Protein AF-A0A228QJK1-F1 (afdb_monomer_lite)

Foldseek 3Di:
DDDDDDDDDDDPDDPDDPPPPDPDFDFAACDDPDPPHQVNQLVVCCVPLVDDNQWTWRGHCVPQWTWIAGNVQQAIATDGVVCSVCVVVVNGDGPGNHPVSVVCVVVVVVD

Structure (mmCIF, N/CA/C/O backbone):
data_AF-A0A228QJK1-F1
#
_entry.id   AF-A0A228QJK1-F1
#
loop_
_atom_site.group_PDB
_atom_site.id
_atom_site.type_symbol
_atom_site.label_atom_id
_atom_site.label_alt_id
_atom_site.label_comp_id
_atom_site.label_asym_id
_atom_site.label_entity_id
_atom_site.label_seq_id
_atom_site.pdbx_PDB_ins_code
_atom_site.Cartn_x
_atom_site.Cartn_y
_atom_site.Cartn_z
_atom_site.occupancy
_atom_site.B_iso_or_equiv
_atom_site.auth_seq_id
_atom_site.auth_comp_id
_atom_site.auth_asym_id
_atom_site.auth_atom_id
_atom_site.pdbx_PDB_model_num
ATOM 1 N N . MET A 1 1 ? 42.372 27.561 -16.395 1.00 36.09 1 MET A N 1
ATOM 2 C CA . MET A 1 1 ? 41.269 28.404 -16.901 1.00 36.09 1 MET A CA 1
ATOM 3 C C . MET A 1 1 ? 40.402 27.526 -17.794 1.00 36.09 1 MET A C 1
ATOM 5 O O . MET A 1 1 ? 40.955 26.853 -18.651 1.00 36.09 1 MET A O 1
ATOM 9 N N . LEU A 1 2 ? 39.108 27.435 -17.478 1.00 36.97 2 LEU A N 1
ATOM 10 C CA . LEU A 1 2 ? 38.099 26.541 -18.067 1.00 36.97 2 LEU A CA 1
ATOM 11 C C . LEU A 1 2 ? 37.730 26.920 -19.512 1.00 36.97 2 LEU A C 1
ATOM 13 O O . LEU A 1 2 ? 37.529 28.100 -19.770 1.00 36.97 2 LEU A O 1
ATOM 17 N N . GLN A 1 3 ? 37.473 25.921 -20.365 1.00 31.42 3 GLN A N 1
ATOM 18 C CA . GLN A 1 3 ? 36.351 25.931 -21.320 1.00 31.42 3 GLN A CA 1
ATOM 19 C C . GLN A 1 3 ? 36.079 24.484 -21.789 1.00 31.42 3 GLN A C 1
ATOM 21 O O . GLN A 1 3 ? 36.925 23.880 -22.442 1.00 31.42 3 GLN A O 1
ATOM 26 N N . ILE A 1 4 ? 34.923 23.912 -21.436 1.00 37.53 4 ILE A N 1
ATOM 27 C CA . ILE A 1 4 ? 34.412 22.647 -21.995 1.00 37.53 4 ILE A CA 1
ATOM 28 C C . ILE A 1 4 ? 33.256 23.023 -22.922 1.00 37.53 4 ILE A C 1
ATOM 30 O O . ILE A 1 4 ? 32.325 23.692 -22.474 1.00 37.53 4 ILE A O 1
ATOM 34 N N . LEU A 1 5 ? 33.300 22.592 -24.185 1.00 40.22 5 LEU A N 1
ATOM 35 C CA . LEU A 1 5 ? 32.142 22.620 -25.075 1.00 40.22 5 LEU A CA 1
ATOM 36 C C . LEU A 1 5 ? 31.978 21.263 -25.779 1.00 40.22 5 LEU A C 1
ATOM 38 O O . LEU A 1 5 ? 32.832 20.855 -26.557 1.00 40.22 5 LEU A O 1
ATOM 42 N N . ILE A 1 6 ? 30.822 20.660 -25.482 1.00 45.38 6 ILE A N 1
ATOM 43 C CA . ILE A 1 6 ? 30.005 19.712 -26.257 1.00 45.38 6 ILE A CA 1
ATOM 44 C C . ILE A 1 6 ? 30.611 18.324 -26.510 1.00 45.38 6 ILE A C 1
ATOM 46 O O . ILE A 1 6 ? 31.443 18.129 -27.390 1.00 45.38 6 ILE A O 1
ATOM 50 N N . LEU A 1 7 ? 30.098 17.343 -25.756 1.00 38.81 7 LEU A N 1
ATOM 51 C CA . LEU A 1 7 ? 30.279 15.922 -26.028 1.00 38.81 7 LEU A CA 1
ATOM 52 C C . LEU A 1 7 ? 29.171 15.388 -26.936 1.00 38.81 7 LEU A C 1
ATOM 54 O O . LEU A 1 7 ? 27.988 15.692 -26.782 1.00 38.81 7 LEU A O 1
ATOM 58 N N . ASP A 1 8 ? 29.669 14.593 -27.868 1.00 38.66 8 ASP A N 1
ATOM 59 C CA . ASP A 1 8 ? 29.052 13.873 -28.962 1.00 38.66 8 ASP A CA 1
ATOM 60 C C . ASP A 1 8 ? 27.939 12.907 -28.522 1.00 38.66 8 ASP A C 1
ATOM 62 O O . ASP A 1 8 ? 27.919 12.358 -27.417 1.00 38.66 8 ASP A O 1
ATOM 66 N N . SER A 1 9 ? 27.008 12.699 -29.444 1.00 46.16 9 SER A N 1
ATOM 67 C CA . SER A 1 9 ? 25.805 11.891 -29.304 1.00 46.16 9 SER A CA 1
ATOM 68 C C . SER A 1 9 ? 26.176 10.417 -29.426 1.00 46.16 9 SER A C 1
ATOM 70 O O . SER A 1 9 ? 26.114 9.843 -30.508 1.00 46.16 9 SER A O 1
ATOM 72 N N . SER A 1 10 ? 26.612 9.788 -28.335 1.00 43.16 10 SER A N 1
ATOM 73 C CA . SER A 1 10 ? 26.875 8.341 -28.287 1.00 43.16 10 SER A CA 1
ATOM 74 C C . SER A 1 10 ? 26.881 7.824 -26.847 1.00 43.16 10 SER A C 1
ATOM 76 O O . SER A 1 10 ? 27.940 7.566 -26.282 1.00 43.16 10 SER A O 1
ATOM 78 N N . ILE A 1 11 ? 25.705 7.633 -26.240 1.00 43.47 11 ILE A N 1
ATOM 79 C CA . ILE A 1 11 ? 25.597 6.824 -25.016 1.00 43.47 11 ILE A CA 1
ATOM 80 C C . ILE A 1 11 ? 24.866 5.534 -25.365 1.00 43.47 11 ILE A C 1
ATOM 82 O O . ILE A 1 11 ? 23.647 5.488 -25.514 1.00 43.47 11 ILE A O 1
ATOM 86 N N . SER A 1 12 ? 25.654 4.477 -25.523 1.00 36.53 12 SER A N 1
ATOM 87 C CA . SER A 1 12 ? 25.170 3.107 -25.545 1.00 36.53 12 SER A CA 1
ATOM 88 C C . SER A 1 12 ? 24.884 2.645 -24.109 1.00 36.53 12 SER A C 1
ATOM 90 O O . SER A 1 12 ? 25.750 2.690 -23.245 1.00 36.53 12 SER A O 1
ATOM 92 N N . SER A 1 13 ? 23.646 2.195 -23.882 1.00 44.16 13 SER A N 1
ATOM 93 C CA . SER A 1 13 ? 23.245 1.139 -22.939 1.00 44.16 13 SER A CA 1
ATOM 94 C C . SER A 1 13 ? 23.859 1.152 -21.523 1.00 44.16 13 SER A C 1
ATOM 96 O O . SER A 1 13 ? 24.784 0.391 -21.233 1.00 44.16 13 SER A O 1
ATOM 98 N N . ILE A 1 14 ? 23.193 1.839 -20.589 1.00 41.16 14 ILE A N 1
ATOM 99 C CA . ILE A 1 14 ? 23.103 1.388 -19.191 1.00 41.16 14 ILE A CA 1
ATOM 100 C C . ILE A 1 14 ? 21.638 1.012 -18.938 1.00 41.16 14 ILE A C 1
ATOM 102 O O . ILE A 1 14 ? 20.734 1.833 -19.072 1.00 41.16 14 ILE A O 1
ATOM 106 N N . ARG A 1 15 ? 21.411 -0.276 -18.668 1.00 38.03 15 ARG A N 1
ATOM 107 C CA . ARG A 1 15 ? 20.111 -0.878 -18.356 1.00 38.03 15 ARG A CA 1
ATOM 108 C C . ARG A 1 15 ? 19.583 -0.348 -17.016 1.00 38.03 15 ARG A C 1
ATOM 110 O O . ARG A 1 15 ? 20.321 -0.368 -16.041 1.00 38.03 15 ARG A O 1
ATOM 117 N N . GLY A 1 16 ? 18.297 0.016 -16.990 1.00 39.56 16 GLY A N 1
ATOM 118 C CA . GLY A 1 16 ? 17.453 0.037 -15.788 1.00 39.56 16 GLY A CA 1
ATOM 119 C C . GLY A 1 16 ? 17.598 1.248 -14.868 1.00 39.56 16 GLY A C 1
ATOM 120 O O . GLY A 1 16 ? 17.863 1.076 -13.688 1.00 39.56 16 GLY A O 1
ATOM 121 N N . GLY A 1 17 ? 17.420 2.461 -15.389 1.00 39.28 17 GLY A N 1
ATOM 122 C CA . GLY A 1 17 ? 17.259 3.660 -14.566 1.00 39.28 17 GLY A CA 1
ATOM 123 C C . GLY A 1 17 ? 15.878 4.261 -14.775 1.00 39.28 17 GLY A C 1
ATOM 124 O O . GLY A 1 17 ? 15.758 5.249 -15.494 1.00 39.28 17 GLY A O 1
ATOM 125 N N . PHE A 1 18 ? 14.839 3.669 -14.187 1.00 43.16 18 PHE A N 1
ATOM 126 C CA . PHE A 1 18 ? 13.599 4.411 -13.975 1.00 43.16 18 PHE A CA 1
ATOM 127 C C . PHE A 1 18 ? 13.839 5.303 -12.757 1.00 43.16 18 PHE A C 1
ATOM 129 O O . PHE A 1 18 ? 13.726 4.878 -11.616 1.00 43.16 18 PHE A O 1
ATOM 136 N N . ILE A 1 19 ? 14.305 6.527 -13.006 1.00 47.25 19 ILE A N 1
ATOM 137 C CA . ILE A 1 19 ? 14.132 7.604 -12.035 1.00 47.25 19 ILE A CA 1
ATOM 138 C C . ILE A 1 19 ? 12.724 8.119 -12.288 1.00 47.25 19 ILE A C 1
ATOM 140 O O . ILE A 1 19 ? 12.494 8.745 -13.326 1.00 47.25 19 ILE A O 1
ATOM 144 N N . SER A 1 20 ? 11.797 7.847 -11.371 1.00 42.41 20 SER A N 1
ATOM 145 C CA . SER A 1 20 ? 10.473 8.459 -11.415 1.00 42.41 20 SER A CA 1
ATOM 146 C C . SER A 1 20 ? 10.605 9.971 -11.532 1.00 42.41 20 SER A C 1
ATOM 148 O O . SER A 1 20 ? 11.188 10.604 -10.647 1.00 42.41 20 SER A O 1
ATOM 150 N N . PRO A 1 21 ? 10.049 10.603 -12.575 1.00 47.09 21 PRO A N 1
ATOM 151 C CA . PRO A 1 21 ? 9.978 12.055 -12.634 1.00 47.09 21 PRO A CA 1
ATOM 152 C C . PRO A 1 21 ? 8.912 12.620 -11.677 1.00 47.09 2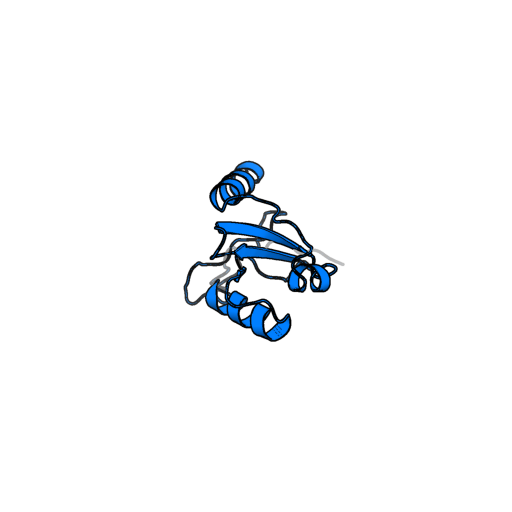1 PRO A C 1
ATOM 154 O O . PRO A 1 21 ? 8.732 13.837 -11.628 1.00 47.09 21 PRO A O 1
ATOM 157 N N . ARG A 1 22 ? 8.162 11.773 -10.953 1.00 55.78 22 ARG A N 1
ATOM 158 C CA . ARG A 1 22 ? 7.023 12.184 -10.123 1.00 55.78 22 ARG A CA 1
ATOM 159 C C . ARG A 1 22 ? 7.418 12.294 -8.651 1.00 55.78 22 ARG A C 1
ATOM 161 O O . ARG A 1 22 ? 8.129 11.456 -8.116 1.00 55.78 22 ARG A O 1
ATOM 168 N N . LEU A 1 23 ? 6.855 13.296 -7.971 1.00 63.34 23 LEU A N 1
ATOM 169 C CA . LEU A 1 23 ? 6.907 13.459 -6.505 1.00 63.34 23 LEU A CA 1
ATOM 170 C C . LEU A 1 23 ? 6.109 12.380 -5.741 1.00 63.34 23 LEU A C 1
ATOM 172 O O . LEU A 1 23 ? 6.012 12.440 -4.519 1.00 63.34 23 LEU A O 1
ATOM 176 N N . VAL A 1 24 ? 5.509 11.426 -6.454 1.00 69.00 24 VAL A N 1
ATOM 177 C CA . VAL A 1 24 ? 4.763 10.298 -5.896 1.00 69.00 24 VAL A CA 1
ATOM 178 C C . VAL A 1 24 ? 5.600 9.039 -6.106 1.00 69.00 24 VAL A C 1
ATOM 180 O O . VAL A 1 24 ? 6.148 8.845 -7.193 1.00 69.00 24 VAL A O 1
ATOM 183 N N . ALA A 1 25 ? 5.704 8.206 -5.069 1.00 77.56 25 ALA A N 1
ATOM 184 C CA . ALA A 1 25 ? 6.431 6.941 -5.123 1.00 77.56 25 ALA A CA 1
ATOM 185 C C . ALA A 1 25 ? 5.914 6.058 -6.269 1.00 77.56 25 ALA A C 1
ATOM 187 O O . ALA A 1 25 ? 4.703 5.910 -6.428 1.00 77.56 25 ALA A O 1
ATOM 188 N N . GLU A 1 26 ? 6.823 5.478 -7.056 1.00 87.69 26 GLU A N 1
ATOM 189 C CA . GLU A 1 26 ? 6.451 4.606 -8.171 1.00 87.69 26 GLU A CA 1
ATOM 190 C C . GLU A 1 26 ? 5.849 3.288 -7.693 1.00 87.69 26 GLU A C 1
ATOM 192 O O . GLU A 1 26 ? 6.330 2.669 -6.740 1.00 87.69 26 GLU A O 1
ATOM 197 N N . LEU A 1 27 ? 4.806 2.852 -8.403 1.00 92.81 27 LEU A N 1
ATOM 198 C CA . LEU A 1 27 ? 4.291 1.496 -8.278 1.00 92.81 27 LEU A CA 1
ATOM 199 C C . LEU A 1 27 ? 5.337 0.499 -8.770 1.00 92.81 27 LEU A C 1
ATOM 201 O O . LEU A 1 27 ? 5.913 0.678 -9.842 1.00 92.81 27 LEU A O 1
ATOM 205 N N . LEU A 1 28 ? 5.531 -0.566 -8.000 1.00 94.12 28 LEU A N 1
ATOM 206 C CA . LEU A 1 28 ? 6.383 -1.680 -8.388 1.00 94.12 28 LEU A CA 1
ATOM 207 C C . LEU A 1 28 ? 5.736 -2.501 -9.506 1.00 94.12 28 LEU A C 1
ATOM 209 O O . LEU A 1 28 ? 4.508 -2.584 -9.617 1.00 94.12 28 LEU A O 1
ATOM 213 N N . ASP A 1 29 ? 6.581 -3.179 -10.281 1.00 95.00 29 ASP A N 1
ATOM 214 C CA . ASP A 1 29 ? 6.136 -4.228 -11.194 1.00 95.00 29 ASP A CA 1
ATOM 215 C C . ASP A 1 29 ? 5.357 -5.299 -10.411 1.00 95.00 29 ASP A C 1
ATOM 217 O O . ASP A 1 29 ? 5.776 -5.718 -9.328 1.00 95.00 29 ASP A O 1
ATOM 221 N N . ILE A 1 30 ? 4.230 -5.770 -10.963 1.00 94.56 30 ILE A N 1
ATOM 222 C CA . ILE A 1 30 ? 3.421 -6.823 -10.323 1.00 94.56 30 ILE A CA 1
ATOM 223 C C . ILE A 1 30 ? 4.263 -8.085 -10.114 1.00 94.56 30 ILE A C 1
ATOM 225 O O . ILE A 1 30 ? 4.267 -8.647 -9.026 1.00 94.56 30 ILE A O 1
ATOM 229 N N . GLU A 1 31 ? 4.984 -8.502 -11.152 1.00 93.38 31 GLU A N 1
ATOM 230 C CA . GLU A 1 31 ? 5.985 -9.568 -11.152 1.00 93.38 31 GLU A CA 1
ATOM 231 C C . GLU A 1 31 ? 7.004 -9.264 -12.258 1.00 93.38 31 GLU A C 1
ATOM 233 O O . GLU A 1 31 ? 6.679 -8.584 -13.236 1.00 93.38 31 GLU A O 1
ATOM 238 N N . GLY A 1 32 ? 8.223 -9.793 -12.154 1.00 90.00 32 GLY A N 1
ATOM 239 C CA . GLY A 1 32 ? 9.220 -9.628 -13.206 1.00 90.00 32 GLY A CA 1
ATOM 240 C C . GLY A 1 32 ? 10.648 -9.873 -12.743 1.00 90.00 32 GLY A C 1
ATOM 241 O O . GLY A 1 32 ? 10.895 -10.312 -11.628 1.00 90.00 32 GLY A O 1
ATOM 242 N N . ALA A 1 33 ? 11.595 -9.596 -13.642 1.00 86.44 33 ALA A N 1
ATOM 243 C CA . ALA A 1 33 ? 13.029 -9.651 -13.348 1.00 86.44 33 ALA A CA 1
ATOM 244 C C . ALA A 1 33 ? 13.571 -8.339 -12.747 1.00 86.44 33 ALA A C 1
ATOM 246 O O . ALA A 1 33 ? 14.720 -8.303 -12.306 1.00 86.44 33 ALA A O 1
ATOM 247 N N . SER A 1 34 ? 12.780 -7.260 -12.776 1.00 84.62 34 SER A N 1
ATOM 248 C CA . SER A 1 34 ? 13.081 -6.009 -12.079 1.00 84.62 34 SER A CA 1
ATOM 249 C C . SER A 1 34 ? 12.964 -6.245 -10.578 1.00 84.62 34 SER A C 1
ATOM 251 O O . SER A 1 34 ? 11.947 -6.762 -10.131 1.00 84.62 34 SER A O 1
ATOM 253 N N . ILE A 1 35 ? 13.982 -5.860 -9.809 1.00 84.69 35 ILE A N 1
ATOM 254 C CA . ILE A 1 35 ? 13.969 -5.990 -8.350 1.00 84.69 35 ILE A CA 1
ATOM 255 C C . ILE A 1 35 ? 14.073 -4.583 -7.737 1.00 84.69 35 ILE A C 1
ATOM 257 O O . ILE A 1 35 ? 15.009 -3.860 -8.091 1.00 84.69 35 ILE A O 1
ATOM 261 N N . PRO A 1 36 ? 13.168 -4.208 -6.815 1.00 92.31 36 PRO A N 1
ATOM 262 C CA . PRO A 1 36 ? 12.084 -5.048 -6.302 1.00 92.31 36 PRO A CA 1
ATOM 263 C C . PRO A 1 36 ? 10.829 -5.036 -7.198 1.00 92.31 36 PRO A C 1
ATOM 265 O O . PRO A 1 36 ? 10.351 -3.972 -7.582 1.00 92.31 36 PRO A O 1
ATOM 268 N N . ALA A 1 37 ? 10.244 -6.206 -7.468 1.00 95.75 37 ALA A N 1
ATOM 269 C CA . ALA A 1 37 ? 8.829 -6.327 -7.825 1.00 95.75 37 ALA A CA 1
ATOM 270 C C . ALA A 1 37 ? 7.977 -6.450 -6.543 1.00 95.75 37 ALA A C 1
ATOM 272 O O . ALA A 1 37 ? 8.512 -6.569 -5.434 1.00 95.75 37 ALA A O 1
ATOM 273 N N . ILE A 1 38 ? 6.643 -6.448 -6.666 1.00 96.44 38 ILE A N 1
ATOM 274 C CA . ILE A 1 38 ? 5.730 -6.589 -5.513 1.00 96.44 38 ILE A CA 1
ATOM 275 C C . ILE A 1 38 ? 6.095 -7.790 -4.614 1.00 96.44 38 ILE A C 1
ATOM 277 O O . ILE A 1 38 ? 6.116 -7.600 -3.392 1.00 96.44 38 ILE A O 1
ATOM 281 N N . PRO A 1 39 ? 6.393 -9.005 -5.127 1.00 96.62 39 PRO A N 1
ATOM 282 C CA . PRO A 1 39 ? 6.761 -10.139 -4.280 1.00 96.62 39 PRO A CA 1
ATOM 283 C C . PRO A 1 39 ? 8.045 -9.895 -3.484 1.00 96.62 39 PRO A C 1
ATOM 285 O O . PRO A 1 39 ? 8.051 -10.137 -2.276 1.00 96.62 39 PRO A O 1
ATOM 288 N N . ASP A 1 40 ? 9.082 -9.353 -4.132 1.00 96.38 40 ASP A N 1
ATOM 289 C CA . ASP A 1 40 ? 10.379 -9.081 -3.505 1.00 96.38 40 ASP A CA 1
ATOM 290 C C . ASP A 1 40 ? 10.231 -8.055 -2.381 1.00 96.38 40 ASP A C 1
ATOM 292 O O . ASP A 1 40 ? 10.668 -8.285 -1.252 1.00 96.38 40 ASP A O 1
ATOM 296 N N . GLN A 1 41 ? 9.548 -6.939 -2.662 1.00 95.94 41 GLN A N 1
ATOM 297 C CA . GLN A 1 41 ? 9.333 -5.907 -1.653 1.00 95.94 41 GLN A CA 1
ATOM 298 C C . GLN A 1 41 ? 8.440 -6.418 -0.525 1.00 95.94 41 GLN A C 1
ATOM 300 O O . GLN A 1 41 ? 8.703 -6.128 0.639 1.00 95.94 41 GLN A O 1
ATOM 305 N N . THR A 1 42 ? 7.397 -7.194 -0.836 1.00 96.94 42 THR A N 1
ATOM 306 C CA . THR A 1 42 ? 6.490 -7.760 0.173 1.00 96.94 42 THR A CA 1
ATOM 307 C C . THR A 1 42 ? 7.231 -8.696 1.130 1.00 96.94 42 THR A C 1
ATOM 309 O O . THR A 1 42 ? 6.995 -8.658 2.339 1.00 96.94 42 THR A O 1
ATOM 312 N N . GLU A 1 43 ? 8.135 -9.525 0.611 1.00 96.94 43 GLU A N 1
ATOM 313 C CA . GLU A 1 43 ? 9.012 -10.368 1.422 1.00 96.94 43 GLU A CA 1
ATOM 314 C C . GLU A 1 43 ? 9.973 -9.530 2.269 1.00 96.94 43 GLU A C 1
ATOM 316 O O . GLU A 1 43 ? 10.022 -9.700 3.489 1.00 96.94 43 GLU A O 1
ATOM 321 N N . TYR A 1 44 ? 10.646 -8.556 1.658 1.00 95.50 44 TYR A N 1
ATOM 322 C CA . TYR A 1 44 ? 11.562 -7.661 2.357 1.00 95.50 44 TYR A CA 1
ATOM 323 C C . TYR A 1 44 ? 10.890 -6.911 3.517 1.00 95.50 44 TYR A C 1
ATOM 325 O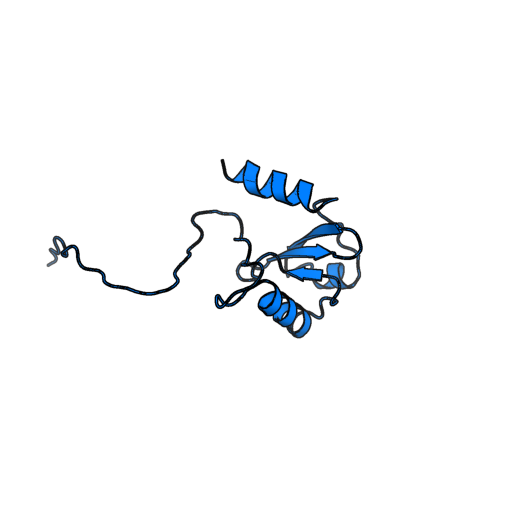 O . TYR A 1 44 ? 11.408 -6.919 4.634 1.00 95.50 44 TYR A O 1
ATOM 333 N N . VAL A 1 45 ? 9.723 -6.291 3.305 1.00 94.00 45 VAL A N 1
ATOM 334 C CA . VAL A 1 45 ? 9.043 -5.518 4.360 1.00 94.00 45 VAL A CA 1
ATOM 335 C C . VAL A 1 45 ? 8.456 -6.4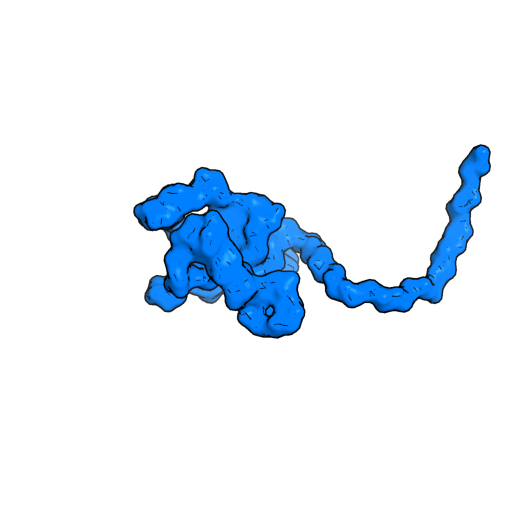15 5.446 1.00 94.00 45 VAL A C 1
ATOM 337 O O . VAL A 1 45 ? 8.407 -6.021 6.612 1.00 94.00 45 VAL A O 1
ATOM 340 N N . ARG A 1 46 ? 8.042 -7.638 5.107 1.00 95.25 46 ARG A N 1
ATOM 341 C CA . ARG A 1 46 ? 7.638 -8.633 6.104 1.00 95.25 46 ARG A CA 1
ATOM 342 C C . ARG A 1 46 ? 8.809 -8.968 7.019 1.00 95.25 46 ARG A C 1
ATOM 344 O O . ARG A 1 46 ? 8.657 -8.904 8.237 1.00 95.25 46 ARG A O 1
ATOM 351 N N . ASP A 1 47 ? 9.962 -9.278 6.445 1.00 95.94 47 ASP A N 1
ATOM 352 C CA . ASP A 1 47 ? 11.119 -9.748 7.203 1.00 95.94 47 ASP A CA 1
ATOM 353 C C . ASP A 1 47 ? 11.788 -8.602 7.981 1.00 95.94 47 ASP A C 1
ATOM 355 O O . ASP A 1 47 ? 12.182 -8.770 9.136 1.00 95.94 47 ASP A O 1
ATOM 359 N N . ARG A 1 48 ? 11.858 -7.405 7.388 1.00 93.44 48 ARG A N 1
ATOM 360 C CA . ARG A 1 48 ? 12.464 -6.216 8.001 1.00 93.44 48 ARG A CA 1
ATOM 361 C C . ARG A 1 48 ? 11.580 -5.549 9.050 1.00 93.44 48 ARG A C 1
ATOM 363 O 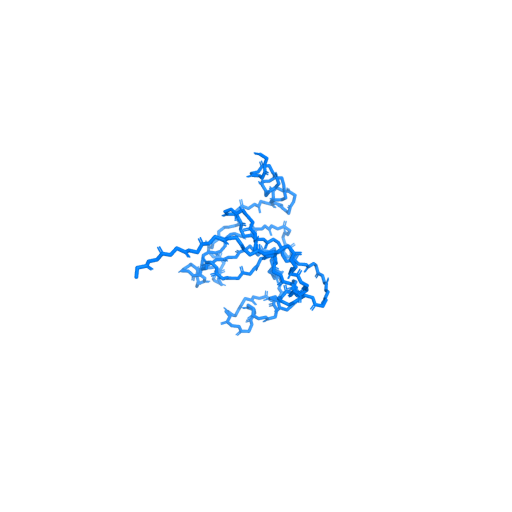O . ARG A 1 48 ? 12.092 -5.093 10.071 1.00 93.44 48 ARG A O 1
ATOM 370 N N . TYR A 1 49 ? 10.278 -5.441 8.785 1.00 92.75 49 TYR A N 1
ATOM 371 C CA . TYR A 1 49 ? 9.355 -4.631 9.585 1.00 92.75 49 TYR A CA 1
ATOM 372 C C . TYR A 1 49 ? 8.304 -5.456 10.336 1.00 92.75 49 TYR A C 1
ATOM 374 O O . TYR A 1 49 ? 7.533 -4.896 11.111 1.00 92.75 49 TYR A O 1
ATOM 382 N N . GLY A 1 50 ? 8.244 -6.776 10.138 1.00 93.56 50 GLY A N 1
ATOM 383 C CA . GLY A 1 50 ? 7.240 -7.634 10.774 1.00 93.56 50 GLY A CA 1
ATOM 384 C C . GLY A 1 50 ? 5.822 -7.419 10.235 1.00 93.56 50 GLY A C 1
ATOM 385 O O . GLY A 1 50 ? 4.841 -7.728 10.918 1.00 93.56 50 GLY A O 1
ATOM 386 N N . ILE A 1 51 ? 5.692 -6.864 9.027 1.00 94.19 51 ILE A N 1
ATOM 387 C CA . ILE A 1 51 ? 4.397 -6.649 8.376 1.00 94.19 51 ILE A CA 1
ATOM 388 C C . ILE A 1 51 ? 3.772 -8.006 8.025 1.00 94.19 51 ILE A C 1
ATOM 390 O O . ILE A 1 51 ? 4.416 -8.891 7.470 1.00 94.19 51 ILE A O 1
ATOM 394 N N . GLN A 1 52 ? 2.494 -8.189 8.362 1.00 93.12 52 GLN A N 1
ATOM 395 C CA . GLN A 1 52 ? 1.796 -9.466 8.179 1.00 93.12 52 GLN A CA 1
ATOM 396 C C . GLN A 1 52 ? 1.611 -9.815 6.693 1.00 93.12 52 GLN A C 1
ATOM 398 O O . GLN A 1 52 ? 1.288 -8.951 5.884 1.00 93.12 52 GLN A O 1
ATOM 403 N N . GLY A 1 53 ? 1.665 -11.106 6.344 1.00 91.81 53 GLY A N 1
ATOM 404 C CA . GLY A 1 53 ? 1.554 -11.587 4.954 1.00 91.81 53 GLY A CA 1
ATOM 405 C C . GLY A 1 53 ? 0.212 -11.339 4.242 1.00 91.81 53 GLY A C 1
ATOM 406 O O . GLY A 1 53 ? 0.043 -11.738 3.088 1.00 91.81 53 GLY A O 1
ATOM 407 N N . LYS A 1 54 ? -0.759 -10.695 4.905 1.00 95.56 54 LYS A N 1
ATOM 408 C CA . LYS A 1 54 ? -1.986 -10.197 4.265 1.00 95.56 54 LYS A CA 1
ATOM 409 C C . LYS A 1 54 ? -1.777 -8.888 3.499 1.00 95.56 54 LYS A C 1
ATOM 411 O O . LYS A 1 54 ? -2.596 -8.574 2.641 1.00 95.56 54 LYS A O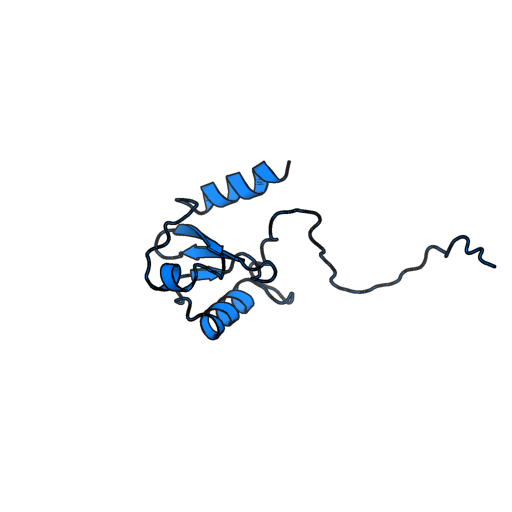 1
ATOM 416 N N . TYR A 1 55 ? -0.687 -8.175 3.773 1.00 97.38 55 TYR A N 1
ATOM 417 C CA . TYR A 1 55 ? -0.328 -6.945 3.082 1.00 97.38 55 TYR A CA 1
ATOM 418 C C . TYR A 1 55 ? 0.560 -7.231 1.865 1.00 97.38 55 TYR A C 1
ATOM 420 O O . TYR A 1 55 ? 1.382 -8.146 1.906 1.00 97.38 55 TYR A O 1
ATOM 428 N N . LEU A 1 56 ? 0.383 -6.458 0.794 1.00 97.75 56 LEU A N 1
ATOM 429 C CA . LEU A 1 56 ? 1.284 -6.389 -0.359 1.00 97.75 56 LEU A CA 1
ATOM 430 C C . LEU A 1 56 ? 1.905 -4.995 -0.425 1.00 97.75 56 LEU A C 1
ATOM 432 O O . LEU A 1 56 ? 1.182 -4.007 -0.285 1.00 97.75 56 LEU A O 1
ATOM 436 N N . ALA A 1 57 ? 3.212 -4.912 -0.660 1.00 96.56 57 ALA A N 1
ATOM 437 C CA . ALA A 1 57 ? 3.887 -3.640 -0.889 1.00 96.56 57 ALA A CA 1
ATOM 438 C C . ALA A 1 57 ? 3.701 -3.197 -2.343 1.00 96.56 57 ALA A C 1
ATOM 440 O O . ALA A 1 57 ? 4.140 -3.886 -3.259 1.00 96.56 57 ALA A O 1
ATOM 441 N N . LEU A 1 58 ? 3.029 -2.063 -2.544 1.00 96.62 58 LEU A N 1
ATOM 442 C CA . LEU A 1 58 ? 2.782 -1.496 -3.872 1.00 96.62 58 LEU A CA 1
ATOM 443 C C . LEU A 1 58 ? 3.924 -0.585 -4.341 1.00 96.62 58 LEU A C 1
ATOM 445 O O . LEU A 1 58 ? 4.046 -0.355 -5.537 1.00 96.62 58 LEU A O 1
ATOM 449 N N . THR A 1 59 ? 4.738 -0.069 -3.417 1.00 94.19 59 THR A N 1
ATOM 450 C CA . THR A 1 59 ? 5.884 0.824 -3.672 1.00 94.19 59 THR A CA 1
ATOM 451 C C . THR A 1 59 ? 7.100 0.377 -2.856 1.00 94.19 59 THR A C 1
ATOM 453 O O . THR A 1 59 ? 6.954 -0.393 -1.900 1.00 94.19 59 THR A O 1
ATOM 456 N N . SER A 1 60 ? 8.291 0.896 -3.179 1.00 91.69 60 SER A N 1
AT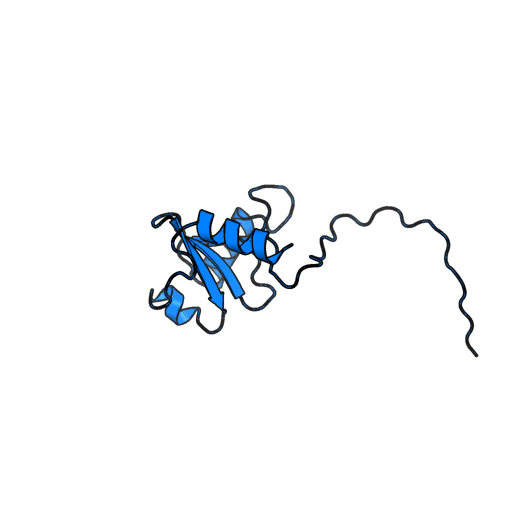OM 457 C CA . SER A 1 60 ? 9.465 0.778 -2.298 1.00 91.69 60 SER A CA 1
ATOM 458 C C . SER A 1 60 ? 9.286 1.593 -1.003 1.00 91.69 60 SER A C 1
ATOM 460 O O . SER A 1 60 ? 8.352 2.390 -0.882 1.00 91.69 60 SER A O 1
ATOM 462 N N . ASP A 1 61 ? 10.172 1.378 -0.024 1.00 86.00 61 ASP A N 1
ATOM 463 C CA . ASP A 1 61 ? 10.244 2.123 1.243 1.00 86.00 61 ASP A CA 1
ATOM 464 C C . ASP A 1 61 ? 11.312 3.239 1.235 1.00 86.00 61 ASP A C 1
ATOM 466 O O . ASP A 1 61 ? 11.565 3.870 2.264 1.00 86.00 61 ASP A O 1
ATOM 470 N N . GLU A 1 62 ? 11.938 3.505 0.081 1.00 78.06 62 GLU A N 1
ATOM 471 C CA . GLU A 1 62 ? 13.143 4.343 -0.065 1.00 78.06 62 GLU A CA 1
ATOM 472 C C . GLU A 1 62 ? 12.951 5.810 0.353 1.00 78.06 62 GLU A C 1
ATOM 474 O O . GLU A 1 62 ? 13.925 6.512 0.617 1.00 78.06 62 GLU A O 1
ATOM 479 N N . SER A 1 63 ? 11.704 6.275 0.471 1.00 71.25 63 SER A N 1
ATOM 480 C CA . SER A 1 63 ? 11.363 7.639 0.906 1.00 71.25 63 SER A CA 1
ATOM 481 C C . SER A 1 63 ? 10.848 7.721 2.347 1.00 71.25 63 SER A C 1
ATOM 483 O O . SER A 1 63 ? 10.212 8.703 2.721 1.00 71.25 63 SER A O 1
ATOM 485 N N . GLY A 1 64 ? 11.100 6.701 3.172 1.00 78.19 64 GLY A N 1
ATOM 486 C CA . GLY A 1 64 ? 10.635 6.693 4.561 1.00 78.19 64 GLY A CA 1
ATOM 487 C C . GLY A 1 64 ? 9.160 6.319 4.717 1.00 78.19 64 GLY A C 1
ATOM 488 O O . GLY A 1 64 ? 8.611 6.440 5.808 1.00 78.19 64 GLY A O 1
ATOM 489 N N . GLY A 1 65 ? 8.525 5.835 3.650 1.00 86.56 65 GLY A N 1
ATOM 490 C CA . GLY A 1 65 ? 7.150 5.366 3.659 1.00 86.56 65 GLY A CA 1
ATOM 491 C C . GLY A 1 65 ? 6.816 4.521 2.435 1.00 86.56 65 GLY A C 1
ATOM 492 O O . GLY A 1 65 ? 7.631 4.413 1.522 1.00 86.56 65 GLY A O 1
ATOM 493 N N . MET A 1 66 ? 5.643 3.887 2.441 1.00 92.31 66 MET A N 1
ATOM 494 C CA . MET A 1 66 ? 5.210 2.958 1.395 1.00 92.31 66 MET A CA 1
ATOM 495 C C . MET A 1 66 ? 3.684 2.823 1.326 1.00 92.31 66 MET A C 1
ATOM 497 O O . MET A 1 66 ? 2.991 2.958 2.341 1.00 92.31 66 MET A O 1
ATOM 501 N N . TYR A 1 67 ? 3.166 2.456 0.151 1.00 95.38 67 TYR A N 1
ATOM 502 C CA . TYR A 1 67 ? 1.775 2.029 0.013 1.00 95.38 67 TYR A CA 1
ATOM 503 C C . TYR A 1 67 ? 1.633 0.525 0.240 1.00 95.38 67 TYR A C 1
ATOM 505 O O . TYR A 1 67 ? 2.310 -0.280 -0.403 1.00 95.38 67 TYR A O 1
ATOM 513 N N . LEU A 1 68 ? 0.722 0.142 1.139 1.00 97.12 68 LEU A N 1
ATOM 514 C CA . LEU A 1 68 ? 0.409 -1.259 1.429 1.00 97.12 68 LEU A CA 1
ATOM 515 C C . LEU A 1 68 ? -1.041 -1.571 1.079 1.00 97.12 68 LEU A C 1
ATOM 517 O O . LEU A 1 68 ? -1.961 -0.955 1.616 1.00 97.12 68 LEU A O 1
ATOM 521 N N . TYR A 1 69 ? -1.252 -2.575 0.236 1.00 98.31 69 TYR A N 1
ATOM 522 C CA . TYR A 1 69 ? -2.576 -3.116 -0.050 1.00 98.31 69 TYR A CA 1
ATOM 523 C C . TYR A 1 69 ? -2.920 -4.246 0.920 1.00 98.31 69 TYR A C 1
ATOM 525 O O . TYR A 1 69 ? -2.152 -5.198 1.052 1.00 98.31 69 TYR A O 1
ATOM 533 N N . ASP A 1 70 ? -4.074 -4.178 1.583 1.00 97.75 70 ASP A N 1
ATOM 534 C CA . ASP A 1 70 ? -4.593 -5.277 2.400 1.00 97.75 70 ASP A CA 1
ATOM 535 C C . ASP A 1 70 ? -5.471 -6.202 1.554 1.00 97.75 70 ASP A C 1
ATOM 537 O O . ASP A 1 70 ? -6.577 -5.837 1.157 1.00 97.75 70 ASP A O 1
ATOM 541 N N . LYS A 1 71 ? -5.009 -7.433 1.317 1.00 95.69 71 LYS A N 1
ATOM 542 C CA . LYS A 1 71 ? -5.746 -8.425 0.520 1.00 95.69 71 LYS A CA 1
ATOM 543 C C . LYS A 1 71 ? -7.059 -8.878 1.165 1.00 95.69 71 LYS A C 1
ATOM 545 O O . LYS A 1 71 ? -7.907 -9.413 0.459 1.00 95.69 71 LYS A O 1
ATOM 550 N N . GLY A 1 72 ? -7.200 -8.748 2.486 1.00 95.62 72 GLY A N 1
ATOM 551 C CA . GLY A 1 72 ? -8.394 -9.191 3.207 1.00 95.62 72 GLY A CA 1
ATOM 552 C C . GLY A 1 72 ? -9.545 -8.200 3.077 1.00 95.62 72 GLY A C 1
ATOM 553 O O . GLY A 1 72 ? -10.661 -8.591 2.750 1.00 95.62 72 GLY A O 1
ATOM 554 N N . ASP A 1 73 ? -9.240 -6.920 3.284 1.00 95.38 73 ASP A N 1
ATOM 555 C CA . ASP A 1 73 ? -10.239 -5.847 3.337 1.00 95.38 73 ASP A CA 1
ATOM 556 C C . ASP A 1 73 ? -10.290 -5.019 2.035 1.00 95.38 73 ASP A C 1
ATOM 558 O O . ASP A 1 73 ? -11.162 -4.173 1.867 1.00 95.38 73 ASP A O 1
ATOM 562 N N . SER A 1 74 ? -9.378 -5.277 1.089 1.00 96.88 74 SER A N 1
ATOM 563 C CA . SER A 1 74 ? -9.233 -4.560 -0.190 1.00 96.88 74 SER A CA 1
ATOM 564 C C . SER A 1 74 ? -8.980 -3.049 -0.059 1.00 96.88 74 SER A C 1
ATOM 566 O O . SER A 1 74 ? -9.272 -2.285 -0.980 1.00 96.88 74 SER A O 1
ATOM 568 N N . VAL A 1 75 ? -8.406 -2.624 1.069 1.00 98.19 75 VAL A N 1
ATOM 569 C CA . VAL A 1 75 ? -8.058 -1.229 1.394 1.00 98.19 75 VAL A CA 1
ATOM 570 C C . VAL A 1 75 ? -6.581 -0.935 1.105 1.00 98.19 75 VAL A C 1
ATOM 572 O O . VAL A 1 75 ? -5.761 -1.855 1.047 1.00 98.19 75 VAL A O 1
ATOM 575 N N . VAL A 1 76 ? -6.216 0.347 0.983 1.00 98.00 76 VAL A N 1
ATOM 576 C CA . VAL A 1 76 ? -4.815 0.775 0.817 1.00 98.00 76 VAL A CA 1
ATOM 577 C C . VAL A 1 76 ? -4.389 1.714 1.942 1.00 98.00 76 VAL A C 1
ATOM 579 O O . VAL A 1 76 ? -5.070 2.687 2.283 1.00 98.00 76 VAL A O 1
ATOM 582 N N . TYR A 1 77 ? -3.228 1.417 2.513 1.00 96.50 77 TYR A N 1
ATOM 583 C CA . TYR A 1 77 ? -2.569 2.208 3.538 1.00 96.50 77 TYR A CA 1
ATOM 584 C C . TYR A 1 77 ? -1.451 3.054 2.940 1.00 96.50 77 TYR A C 1
ATOM 586 O O . TYR A 1 77 ? -0.745 2.605 2.042 1.00 96.50 77 TYR A O 1
ATOM 594 N N . ASP A 1 78 ? -1.273 4.243 3.501 1.00 93.25 78 ASP A N 1
ATOM 595 C CA . ASP A 1 78 ? -0.120 5.114 3.296 1.00 93.25 78 ASP A CA 1
ATOM 596 C C . ASP A 1 78 ? 0.678 5.137 4.596 1.00 93.25 78 ASP A C 1
ATOM 598 O O . ASP A 1 78 ? 0.222 5.691 5.599 1.00 93.25 78 ASP A O 1
ATOM 602 N N . ILE A 1 79 ? 1.790 4.407 4.617 1.00 90.69 79 ILE A N 1
ATOM 603 C CA . ILE A 1 79 ? 2.548 4.148 5.837 1.00 90.69 79 ILE A CA 1
ATOM 604 C C . ILE A 1 79 ? 3.826 4.957 5.822 1.00 90.69 79 ILE A C 1
ATOM 606 O O . ILE A 1 79 ? 4.698 4.708 5.002 1.00 90.69 79 ILE A O 1
ATOM 610 N N . ASP A 1 80 ? 3.968 5.842 6.803 1.00 88.56 80 ASP A N 1
ATOM 611 C CA . ASP A 1 80 ? 5.252 6.406 7.211 1.00 88.56 80 ASP A CA 1
ATOM 612 C C . ASP A 1 80 ? 5.947 5.424 8.177 1.00 88.56 80 ASP A C 1
ATOM 614 O O . ASP A 1 80 ? 5.324 4.882 9.100 1.00 88.56 80 ASP A O 1
ATOM 618 N N . ILE A 1 81 ? 7.246 5.184 7.989 1.00 83.62 81 ILE A N 1
ATOM 619 C CA . ILE A 1 81 ? 8.056 4.320 8.859 1.00 83.62 81 ILE A CA 1
ATOM 620 C C . ILE A 1 81 ? 7.998 4.789 10.325 1.00 83.62 81 ILE A C 1
ATOM 622 O O . ILE A 1 81 ? 8.040 3.961 11.239 1.00 83.62 81 ILE A O 1
ATOM 626 N N . LEU A 1 82 ? 7.826 6.090 10.581 1.00 85.44 82 LEU A N 1
ATOM 627 C CA . LEU A 1 82 ? 7.693 6.653 11.927 1.00 85.44 82 LEU A CA 1
ATOM 628 C C . LEU A 1 82 ? 6.449 6.143 12.675 1.00 85.44 82 LEU A C 1
ATOM 630 O O . LEU A 1 82 ? 6.472 6.058 13.905 1.00 85.44 82 LEU A O 1
ATOM 634 N N . VAL A 1 83 ? 5.382 5.760 11.963 1.00 86.31 83 VAL A N 1
ATOM 635 C CA . VAL A 1 83 ? 4.134 5.234 12.553 1.00 86.31 83 VAL A CA 1
ATOM 636 C C . VAL A 1 83 ? 3.993 3.715 12.416 1.00 86.31 83 VAL A C 1
ATOM 638 O O . VAL A 1 83 ? 2.963 3.144 12.783 1.00 86.31 83 VAL A O 1
ATOM 641 N N . LEU A 1 84 ? 5.037 3.027 11.945 1.00 88.81 84 LEU A N 1
ATOM 642 C CA . LEU A 1 84 ? 5.034 1.585 11.686 1.00 88.81 84 LEU A CA 1
ATOM 643 C C . LEU A 1 84 ? 4.588 0.758 12.906 1.00 88.81 84 LEU A C 1
ATOM 645 O O . LEU A 1 84 ? 3.804 -0.182 12.778 1.00 88.81 84 LEU A O 1
ATOM 649 N N . ASN A 1 85 ? 5.024 1.137 14.110 1.00 92.25 85 ASN A N 1
ATOM 650 C CA . ASN A 1 85 ? 4.632 0.454 15.348 1.00 92.25 85 ASN A CA 1
ATOM 651 C C . ASN A 1 85 ? 3.123 0.522 15.621 1.00 92.25 85 ASN A C 1
ATOM 653 O O . ASN A 1 85 ? 2.548 -0.427 16.159 1.00 92.25 85 ASN A O 1
ATOM 657 N N . ASP A 1 86 ? 2.479 1.634 15.276 1.00 93.00 86 ASP A N 1
ATOM 658 C CA . ASP A 1 86 ? 1.035 1.791 15.422 1.00 93.00 86 ASP A CA 1
ATOM 659 C C . ASP A 1 86 ? 0.283 1.070 14.304 1.00 93.00 86 ASP A C 1
ATOM 661 O O . ASP A 1 86 ? -0.770 0.477 14.559 1.00 93.00 86 ASP A O 1
ATOM 665 N N . PHE A 1 87 ? 0.854 1.023 13.098 1.00 93.31 87 PHE A N 1
ATOM 666 C CA . PHE A 1 87 ? 0.330 0.218 11.997 1.00 93.31 87 PHE A CA 1
ATOM 667 C C . PHE A 1 87 ? 0.306 -1.278 12.343 1.00 93.31 87 PHE A C 1
ATOM 669 O O . PHE A 1 87 ? -0.744 -1.910 12.232 1.00 93.31 87 PHE A O 1
ATOM 676 N N . ILE A 1 88 ? 1.405 -1.833 12.869 1.00 91.75 88 ILE A N 1
ATOM 677 C CA . ILE A 1 88 ? 1.482 -3.242 13.307 1.00 91.75 88 ILE A CA 1
ATOM 678 C C . ILE A 1 88 ? 0.432 -3.543 14.390 1.00 91.75 88 ILE A C 1
ATOM 680 O O . ILE A 1 88 ? -0.165 -4.620 14.415 1.00 91.75 88 ILE A O 1
ATOM 684 N N . LYS A 1 89 ? 0.149 -2.567 15.261 1.00 92.88 89 LYS A N 1
ATOM 685 C CA . LYS A 1 89 ? -0.897 -2.648 16.297 1.00 92.88 89 LYS A CA 1
ATOM 686 C C . LYS A 1 89 ? -2.308 -2.357 15.770 1.00 92.88 89 LYS A C 1
ATOM 688 O O . LYS A 1 89 ? -3.238 -2.292 16.572 1.00 92.88 89 LYS A O 1
ATOM 693 N N . ARG A 1 90 ? -2.477 -2.195 14.452 1.00 90.56 90 ARG A N 1
ATOM 694 C CA . ARG A 1 90 ? -3.744 -1.912 13.756 1.00 90.56 90 ARG A CA 1
ATOM 695 C C . ARG A 1 90 ? -4.433 -0.620 14.211 1.00 90.56 90 ARG A C 1
ATOM 697 O O . ARG A 1 90 ? -5.657 -0.551 14.246 1.00 90.56 90 ARG A O 1
ATOM 704 N N . LYS A 1 91 ? -3.649 0.395 14.581 1.00 93.75 91 LYS A N 1
ATOM 705 C CA . LYS A 1 91 ? -4.148 1.708 15.025 1.00 93.75 91 LYS A CA 1
ATOM 706 C C . LYS A 1 91 ? -4.155 2.766 13.925 1.00 93.75 91 LYS A C 1
ATOM 708 O O . LYS A 1 91 ? -4.787 3.803 14.092 1.00 93.75 91 LYS A O 1
ATOM 713 N N . VAL A 1 92 ? -3.451 2.515 12.825 1.00 91.00 92 VAL A N 1
ATOM 714 C CA . VAL A 1 92 ? -3.430 3.402 11.659 1.00 91.00 92 VAL A CA 1
ATOM 715 C C . VAL A 1 92 ? -4.636 3.066 10.775 1.00 91.00 92 VAL A C 1
ATOM 717 O O . VAL A 1 92 ? -4.811 1.891 10.443 1.00 91.00 92 VAL A O 1
ATOM 720 N N . PRO A 1 93 ? -5.493 4.039 10.418 1.00 94.06 93 PRO A N 1
ATOM 721 C CA . PRO A 1 93 ? -6.586 3.812 9.479 1.00 94.06 93 PRO A CA 1
ATOM 722 C C . PRO A 1 93 ? -6.059 3.686 8.044 1.00 94.06 93 PRO A C 1
ATOM 724 O O . PRO A 1 93 ? -5.019 4.246 7.702 1.00 94.06 93 PRO A O 1
ATOM 727 N N . ALA A 1 94 ? -6.793 2.970 7.191 1.00 96.44 94 ALA A N 1
ATOM 728 C CA . ALA A 1 94 ? -6.511 2.984 5.760 1.00 96.44 94 ALA A CA 1
ATOM 729 C C . ALA A 1 94 ? -6.744 4.393 5.194 1.00 96.44 94 ALA A C 1
ATOM 731 O O . ALA A 1 94 ? -7.690 5.075 5.595 1.00 96.44 94 ALA A O 1
ATOM 732 N N . ARG A 1 95 ? -5.890 4.819 4.257 1.00 95.94 95 ARG A N 1
ATOM 733 C CA . ARG A 1 95 ? -6.043 6.113 3.579 1.00 95.94 95 ARG A CA 1
ATOM 734 C C . ARG A 1 95 ? -7.097 6.029 2.477 1.00 95.94 95 ARG A C 1
ATOM 736 O O . ARG A 1 95 ? -7.861 6.974 2.300 1.00 95.94 95 ARG A O 1
ATOM 743 N N . TRP A 1 96 ? -7.167 4.889 1.789 1.00 97.31 96 TRP A N 1
ATOM 744 C CA . TRP A 1 96 ? -8.162 4.616 0.755 1.00 97.31 96 TRP A CA 1
ATOM 745 C C . TRP A 1 96 ? -8.984 3.379 1.110 1.00 97.31 96 TRP A C 1
ATOM 747 O O . TRP A 1 96 ? -8.434 2.335 1.472 1.00 97.31 96 TRP A O 1
ATOM 757 N N . ALA A 1 97 ? -10.308 3.507 1.000 1.00 97.50 97 ALA A N 1
ATOM 758 C CA . ALA A 1 97 ? -11.263 2.456 1.347 1.00 97.50 97 ALA A CA 1
ATOM 759 C C . ALA A 1 97 ? -11.291 1.311 0.325 1.00 97.50 97 ALA A C 1
ATOM 761 O O . ALA A 1 97 ? -11.715 0.208 0.657 1.00 97.50 97 ALA A O 1
ATOM 762 N N . THR A 1 98 ? -10.832 1.556 -0.903 1.00 97.38 98 THR A N 1
ATOM 763 C CA . THR A 1 98 ? -10.683 0.531 -1.935 1.00 97.38 98 THR A CA 1
ATOM 764 C C . THR A 1 98 ? -9.386 0.713 -2.723 1.00 97.38 98 THR A C 1
ATOM 766 O O . THR A 1 98 ? -8.829 1.811 -2.797 1.00 97.38 98 THR A O 1
ATOM 769 N N . PHE A 1 99 ? -8.926 -0.356 -3.377 1.00 96.56 99 PHE A N 1
ATOM 770 C CA . PHE A 1 99 ? -7.830 -0.267 -4.346 1.00 96.56 99 PHE A CA 1
ATOM 771 C C . PHE A 1 99 ? -8.151 0.680 -5.512 1.00 96.56 99 PHE A C 1
ATOM 773 O O . PHE A 1 99 ? -7.277 1.410 -5.967 1.00 96.56 99 PHE A O 1
ATOM 780 N N . ASN A 1 100 ? -9.409 0.735 -5.962 1.00 95.94 100 ASN A N 1
ATOM 781 C CA . ASN A 1 100 ? -9.810 1.657 -7.026 1.00 95.94 100 ASN A CA 1
ATOM 782 C C . ASN A 1 100 ? -9.718 3.124 -6.590 1.00 95.94 100 ASN A C 1
ATOM 784 O O . ASN A 1 100 ? -9.262 3.942 -7.380 1.00 95.94 100 ASN A O 1
ATOM 788 N N . ASP A 1 101 ? -10.082 3.460 -5.348 1.00 96.19 101 ASP A N 1
ATOM 789 C CA . ASP A 1 101 ? -9.926 4.829 -4.828 1.00 96.19 101 ASP A CA 1
ATOM 790 C C . ASP A 1 101 ? -8.453 5.257 -4.831 1.00 96.19 101 ASP A C 1
ATOM 792 O O . ASP A 1 101 ? -8.127 6.398 -5.164 1.00 96.19 101 ASP A O 1
ATOM 796 N N . PHE A 1 102 ? -7.560 4.321 -4.497 1.00 95.38 102 PHE A N 1
ATOM 797 C CA . PHE A 1 102 ? -6.121 4.527 -4.594 1.00 95.38 102 PHE A CA 1
ATOM 798 C C . PHE A 1 102 ? -5.674 4.770 -6.041 1.00 95.38 102 PHE A C 1
ATOM 800 O O . PHE A 1 102 ? -4.971 5.746 -6.287 1.00 95.38 102 PHE A O 1
ATOM 807 N N . LEU A 1 103 ? -6.098 3.941 -7.004 1.00 94.12 103 LEU A N 1
ATOM 808 C CA . LEU A 1 103 ? -5.725 4.115 -8.414 1.00 94.12 103 LEU A CA 1
ATOM 809 C C . LEU A 1 103 ? -6.242 5.438 -8.990 1.00 94.12 103 LEU A C 1
ATOM 811 O O . LEU A 1 103 ? -5.487 6.133 -9.670 1.00 94.12 103 LEU A O 1
ATOM 815 N N . THR A 1 104 ? -7.494 5.803 -8.695 1.00 94.12 104 THR A N 1
ATOM 816 C CA . THR A 1 104 ? -8.078 7.093 -9.084 1.00 94.12 104 THR A CA 1
ATOM 817 C C . THR A 1 104 ? -7.200 8.229 -8.577 1.00 94.12 104 THR A C 1
ATOM 819 O O . THR A 1 104 ? -6.696 9.011 -9.374 1.00 94.12 104 THR A O 1
ATOM 822 N N . TRP A 1 105 ? -6.900 8.257 -7.276 1.00 91.25 105 TRP A N 1
ATOM 823 C CA . TRP A 1 105 ? -6.024 9.277 -6.701 1.00 91.25 105 TRP A CA 1
ATOM 824 C C . TRP A 1 105 ? -4.615 9.286 -7.323 1.00 91.25 105 TRP A C 1
ATOM 826 O O . TRP A 1 105 ? -4.090 10.355 -7.647 1.00 91.25 105 TRP A O 1
ATOM 836 N N . TYR A 1 106 ? -4.002 8.111 -7.492 1.00 90.12 106 TYR A N 1
ATOM 837 C CA . TYR A 1 106 ? -2.625 7.959 -7.964 1.00 90.12 106 TYR A CA 1
ATOM 838 C C . TYR A 1 106 ? -2.460 8.488 -9.395 1.00 90.12 106 TYR A C 1
ATOM 840 O O . TYR A 1 106 ? -1.503 9.206 -9.701 1.00 90.12 106 TYR A O 1
ATOM 848 N N . PHE A 1 107 ? -3.416 8.178 -10.274 1.00 87.12 107 PHE A N 1
ATOM 849 C CA . PHE A 1 107 ? -3.373 8.599 -11.672 1.00 87.12 107 PHE A CA 1
ATOM 850 C C . PHE A 1 107 ? -3.986 9.981 -11.924 1.00 87.12 107 PHE A C 1
ATOM 852 O O . PHE A 1 107 ? -3.537 10.650 -12.849 1.00 87.12 107 PHE A O 1
ATOM 859 N N . GLU A 1 108 ? -4.927 10.460 -11.105 1.00 84.50 108 GLU A N 1
ATOM 860 C CA . GLU A 1 108 ? -5.441 11.837 -11.204 1.00 84.50 108 GLU A CA 1
ATOM 861 C C . GLU A 1 108 ? -4.416 12.871 -10.737 1.00 84.50 108 GLU A C 1
ATOM 863 O O . GLU A 1 108 ? -4.262 13.912 -11.366 1.00 84.50 108 GLU A O 1
ATOM 868 N N . SER A 1 109 ? -3.646 12.565 -9.688 1.00 60.69 109 SER A N 1
ATOM 869 C CA . SER A 1 109 ? -2.560 13.438 -9.200 1.00 60.69 109 SER A CA 1
ATOM 870 C C . SER A 1 109 ? -1.366 13.519 -10.166 1.00 60.69 109 SER A C 1
ATOM 872 O O . SER A 1 109 ? -0.382 14.202 -9.890 1.00 60.69 109 SER A O 1
ATOM 874 N N . SER A 1 110 ? -1.426 12.772 -11.269 1.00 55.47 110 SER A N 1
ATOM 875 C CA . SER A 1 110 ? -0.362 12.602 -12.253 1.00 55.47 110 SER A CA 1
ATOM 876 C C . SER A 1 110 ? -0.620 13.333 -13.581 1.00 55.47 110 SER A C 1
ATOM 878 O O . SER A 1 110 ? 0.164 13.140 -14.518 1.00 55.47 110 SER A O 1
ATOM 880 N N . VAL A 1 111 ? -1.706 14.114 -13.674 1.00 47.31 111 VAL A N 1
ATOM 881 C CA . VAL A 1 111 ? -2.110 14.903 -14.855 1.00 47.31 111 VAL A CA 1
ATOM 882 C C . VAL A 1 111 ? -1.806 16.382 -14.652 1.00 47.31 111 VAL A C 1
ATOM 884 O O . VAL A 1 111 ? -2.124 16.906 -13.563 1.00 47.31 111 VAL A O 1
#

Sequence (111 aa):
MLQILILDSSISSIRGGFISPRLVAELLDIEGASIPAIPDQTEYVRDRYGIQGKYLALTSDESGGMYLYDKGDSVVYDIDILVLNDFIKRKVPARWATFNDFLTWYFESSV

Secondary structure (DSSP, 8-state):
--------S------------SSSPPBPPSSSSSSS-HHHHHHHHHHHH---TTEEE-B-STTSEEEEEETTT--EEEEEGGGHHHHHTT-SPPSBSSHHHHHHHHHHTT-

Radius of gyration: 18.2 Å; chains: 1; bounding box: 52×40×46 Å

pLDDT: mean 80.92, std 21.45, range [31.42, 98.31]